Protein AF-A0A2M7WIY9-F1 (afdb_monomer)

pLDDT: mean 83.33, std 18.47, range [34.03, 97.88]

Mean predicted aligned error: 9.85 Å

Solvent-accessible surface area (backbone atoms only — not comparable to full-atom values): 4616 Å² total; per-residue (Å²): 130,91,67,78,84,70,76,49,65,69,55,37,50,53,51,36,52,53,37,52,56,50,64,68,39,92,82,56,47,74,73,53,44,53,52,42,48,57,49,36,55,50,33,50,53,51,46,51,50,53,51,51,54,50,52,51,51,51,53,52,54,54,54,74,70,64,83,77,77,86,78,73,82,82,80,129

Sequence (76 aa):
MNEREELSFEEGLRRLEEVVDRLSSEEVSLKESFRLYEEGAKLIQFCSKLLTEFEGKVKQLSKNQGDGFTTEPFEK

Nearest PDB structures (foldseek):
  6dkm-assembly1_A  TM=9.289E-01  e=1.134E+00  synthetic construct
  6zkb-assembly1_K  TM=8.374E-01  e=2.787E+00  Ovis aries
  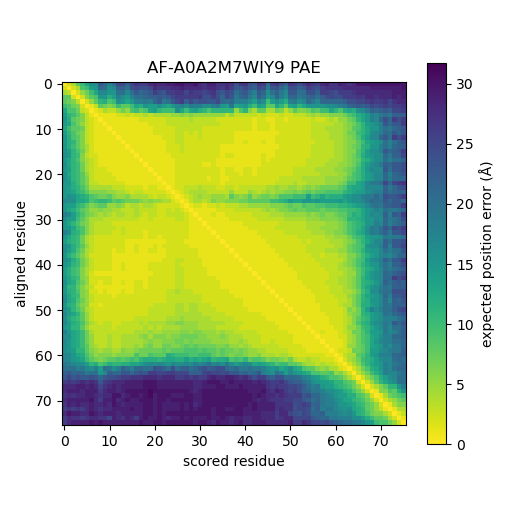6zke-assembly1_K  TM=7.334E-01  e=2.972E+00  Ovis aries
  5u0p-assembly1_V  TM=6.059E-01  e=2.156E+00  Schizosaccharomyces pombe
  8oir-assembly1_Aa  TM=5.787E-01  e=2.156E+00  Homo sapiens

Foldseek 3Di:
DDDPCPDDLVRLVVLLVVLVVQLPDPPQDPVNNVVSVVSNVVSVVVNVVVVVVVVVVVVVVVVVVPPPDDPDPPDD

Structure (mmCIF, N/CA/C/O backbone):
data_AF-A0A2M7WIY9-F1
#
_entry.id   AF-A0A2M7WIY9-F1
#
loop_
_atom_site.group_PDB
_atom_site.id
_atom_site.type_symbol
_atom_site.label_atom_id
_atom_site.label_alt_id
_atom_site.label_comp_id
_atom_site.label_asym_id
_atom_site.label_entity_id
_atom_site.label_seq_id
_atom_site.pdbx_PDB_ins_code
_atom_site.Cartn_x
_atom_site.Cartn_y
_atom_site.Cartn_z
_atom_site.occupancy
_atom_site.B_iso_or_equiv
_atom_site.auth_seq_id
_atom_site.auth_comp_id
_atom_site.auth_asym_id
_atom_site.auth_atom_id
_atom_site.pdbx_PDB_model_num
ATOM 1 N N . MET A 1 1 ? 6.260 -27.318 -6.252 1.00 34.03 1 MET A N 1
ATOM 2 C CA . MET A 1 1 ? 7.472 -26.569 -5.861 1.00 34.03 1 MET A CA 1
ATOM 3 C C . MET A 1 1 ? 6.981 -25.358 -5.102 1.00 34.03 1 MET A C 1
ATOM 5 O O . MET A 1 1 ? 6.140 -24.655 -5.633 1.00 34.03 1 MET A O 1
ATOM 9 N N . ASN A 1 2 ? 7.385 -25.205 -3.841 1.00 41.94 2 ASN A N 1
ATOM 10 C CA . ASN A 1 2 ? 6.978 -24.073 -3.009 1.00 41.94 2 ASN A CA 1
ATOM 11 C C . ASN A 1 2 ? 7.778 -22.843 -3.438 1.00 41.94 2 ASN A C 1
ATOM 13 O O . ASN A 1 2 ? 8.848 -22.572 -2.892 1.00 41.94 2 ASN A O 1
ATOM 17 N N . GLU A 1 3 ? 7.275 -22.136 -4.441 1.00 41.69 3 GLU A N 1
ATOM 18 C CA . GLU A 1 3 ? 7.593 -20.728 -4.625 1.00 41.69 3 GLU A CA 1
ATOM 19 C C . GLU A 1 3 ? 6.824 -19.997 -3.528 1.00 41.69 3 GLU A C 1
ATOM 21 O O . GLU A 1 3 ? 5.618 -20.178 -3.375 1.00 41.69 3 GLU A O 1
ATOM 26 N N . ARG A 1 4 ? 7.531 -19.259 -2.668 1.00 43.03 4 ARG A N 1
ATOM 27 C CA . ARG A 1 4 ? 6.862 -18.284 -1.805 1.00 43.03 4 ARG A CA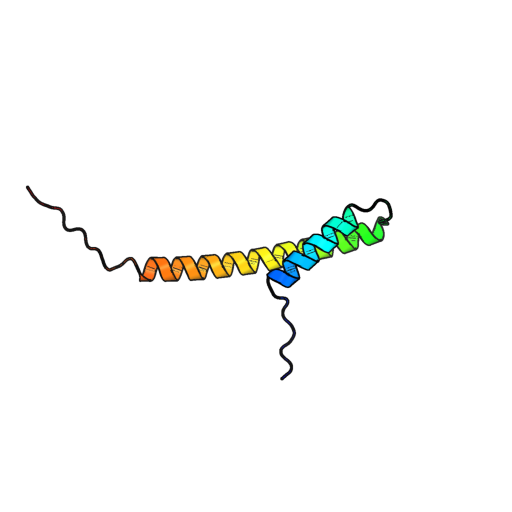 1
ATOM 28 C C . ARG A 1 4 ? 6.047 -17.413 -2.754 1.00 43.03 4 ARG A C 1
ATOM 30 O O . ARG A 1 4 ? 6.650 -16.855 -3.662 1.00 43.03 4 ARG A O 1
ATOM 37 N N . GLU A 1 5 ? 4.729 -17.379 -2.583 1.00 50.34 5 GLU A N 1
ATOM 38 C CA . GLU A 1 5 ? 3.827 -16.529 -3.361 1.00 50.34 5 GLU A CA 1
ATOM 39 C C . GLU A 1 5 ? 4.235 -15.070 -3.113 1.00 50.34 5 GLU A C 1
ATOM 41 O O . GLU A 1 5 ? 3.763 -14.412 -2.186 1.00 50.34 5 GLU A O 1
ATOM 46 N N . GLU A 1 6 ? 5.222 -14.582 -3.866 1.00 62.50 6 GLU A N 1
ATOM 47 C CA . GLU A 1 6 ? 5.425 -13.153 -4.017 1.00 62.50 6 GLU A CA 1
ATOM 48 C C . GLU A 1 6 ? 4.167 -12.646 -4.710 1.00 62.50 6 GLU A C 1
ATOM 50 O O . GLU A 1 6 ? 3.838 -13.113 -5.800 1.00 62.50 6 GLU A O 1
ATOM 55 N N . LEU A 1 7 ? 3.442 -11.742 -4.043 1.00 75.75 7 LEU A N 1
ATOM 56 C CA . LEU A 1 7 ? 2.299 -11.070 -4.652 1.00 75.75 7 LEU A CA 1
ATOM 57 C C . LEU A 1 7 ? 2.706 -10.551 -6.035 1.00 75.75 7 LEU A C 1
ATOM 59 O O . LEU A 1 7 ? 3.778 -9.971 -6.189 1.00 75.75 7 LEU A O 1
ATOM 63 N N . SER A 1 8 ? 1.851 -10.727 -7.032 1.00 92.12 8 SER A N 1
ATOM 64 C CA . SER A 1 8 ? 1.982 -10.038 -8.316 1.00 92.12 8 SER A CA 1
ATOM 65 C C . SER A 1 8 ? 1.616 -8.555 -8.186 1.00 92.12 8 SER A C 1
ATOM 67 O O . SER A 1 8 ? 1.024 -8.117 -7.192 1.00 92.12 8 SER A O 1
ATOM 69 N N . PHE A 1 9 ? 1.948 -7.759 -9.207 1.00 92.44 9 PHE A N 1
ATOM 70 C CA . PHE A 1 9 ? 1.524 -6.358 -9.273 1.00 92.44 9 PHE A CA 1
ATOM 71 C C . PHE A 1 9 ? -0.005 -6.243 -9.215 1.00 92.44 9 PHE A C 1
ATOM 73 O O . PHE A 1 9 ? -0.541 -5.446 -8.449 1.00 92.44 9 PHE A O 1
ATOM 80 N N . GLU A 1 10 ? -0.703 -7.072 -9.991 1.00 94.38 10 GLU A N 1
ATOM 81 C CA . GLU A 1 10 ? -2.158 -7.088 -10.100 1.00 94.38 10 GLU A CA 1
ATOM 82 C C . GLU A 1 10 ? -2.823 -7.478 -8.778 1.00 94.38 10 GLU A C 1
ATOM 84 O O . GLU A 1 10 ? -3.847 -6.905 -8.410 1.00 94.38 10 GLU A O 1
ATOM 89 N N . GLU A 1 11 ? -2.250 -8.431 -8.041 1.00 94.81 11 GLU A N 1
ATOM 90 C CA . GLU A 1 11 ? -2.736 -8.795 -6.707 1.00 94.81 11 GLU A CA 1
ATOM 91 C C . GLU A 1 11 ? -2.478 -7.681 -5.692 1.00 94.81 11 GLU A C 1
ATOM 93 O O . GLU A 1 11 ? -3.367 -7.361 -4.901 1.00 94.81 11 GLU A O 1
ATOM 98 N N . GLY A 1 12 ? -1.298 -7.052 -5.734 1.00 95.50 12 GLY A N 1
ATOM 99 C CA . GLY A 1 12 ? -0.963 -5.928 -4.859 1.00 95.50 12 GLY A CA 1
ATOM 100 C C . GLY A 1 12 ? -1.882 -4.727 -5.083 1.00 95.50 12 GLY A C 1
ATOM 101 O O . GLY A 1 12 ? -2.351 -4.118 -4.120 1.00 95.50 12 GLY A O 1
ATOM 102 N N . LEU A 1 13 ? -2.192 -4.429 -6.346 1.00 95.88 13 LEU A N 1
ATOM 103 C CA . LEU A 1 13 ? -3.113 -3.363 -6.725 1.00 95.88 13 LEU A CA 1
ATOM 104 C C . LEU A 1 13 ? -4.549 -3.677 -6.298 1.00 95.88 13 LEU A C 1
ATOM 106 O O . LEU A 1 13 ? -5.181 -2.847 -5.652 1.00 95.88 13 LEU A O 1
ATOM 110 N N . ARG A 1 14 ? -5.035 -4.894 -6.570 1.00 97.25 14 ARG A N 1
ATOM 111 C CA . ARG A 1 14 ? -6.379 -5.329 -6.155 1.00 97.25 14 ARG A CA 1
ATOM 112 C C . ARG A 1 14 ? -6.543 -5.262 -4.638 1.00 97.25 14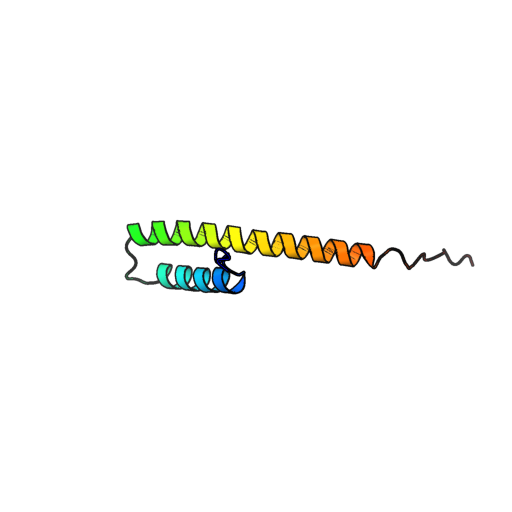 ARG A C 1
ATOM 114 O O . ARG A 1 14 ? -7.554 -4.785 -4.135 1.00 97.25 14 ARG A O 1
ATOM 121 N N . ARG A 1 15 ? -5.520 -5.685 -3.892 1.00 97.12 15 ARG A N 1
ATOM 122 C CA . ARG A 1 15 ? -5.533 -5.590 -2.432 1.00 97.12 15 ARG A CA 1
ATOM 123 C C . ARG A 1 15 ? -5.534 -4.138 -1.952 1.00 97.12 15 ARG A C 1
ATOM 125 O O . ARG A 1 15 ? -6.190 -3.827 -0.962 1.00 97.12 15 ARG A O 1
ATOM 132 N N . LEU A 1 16 ? -4.812 -3.251 -2.636 1.00 97.44 16 LEU A N 1
ATOM 133 C CA . LEU A 1 16 ? -4.804 -1.826 -2.315 1.00 97.44 16 LEU A CA 1
ATOM 134 C C . LEU A 1 16 ? -6.188 -1.197 -2.534 1.00 97.44 16 LEU A C 1
ATOM 136 O O . LEU A 1 16 ? -6.626 -0.421 -1.688 1.00 97.44 16 LEU A O 1
ATOM 140 N N . GLU A 1 17 ? -6.886 -1.564 -3.610 1.00 97.38 17 GLU A N 1
ATOM 141 C CA . GLU A 1 17 ? -8.272 -1.146 -3.868 1.00 97.38 17 GLU A CA 1
ATOM 142 C C . GLU A 1 17 ? -9.203 -1.592 -2.730 1.00 97.38 17 GLU A C 1
ATOM 144 O O . GLU A 1 17 ? -9.893 -0.762 -2.143 1.00 97.38 17 GLU A O 1
ATOM 149 N N . GLU A 1 18 ? -9.132 -2.862 -2.313 1.00 97.38 18 GLU A N 1
ATOM 150 C CA . GLU A 1 18 ? -9.908 -3.371 -1.170 1.00 97.38 18 GLU A CA 1
ATOM 151 C C . GLU A 1 18 ? -9.622 -2.608 0.134 1.00 97.38 18 GLU A C 1
ATOM 153 O O . GLU A 1 18 ? -10.526 -2.358 0.936 1.00 97.38 18 GLU A O 1
ATOM 158 N N . VAL A 1 19 ? -8.355 -2.258 0.378 1.00 97.44 19 VAL A N 1
ATOM 159 C CA . VAL A 1 19 ? -7.945 -1.479 1.555 1.00 97.44 19 VAL A CA 1
ATOM 160 C C . VAL A 1 19 ? -8.559 -0.080 1.517 1.00 97.44 19 VAL A C 1
ATOM 162 O O . VAL A 1 19 ? -9.066 0.383 2.542 1.00 97.44 19 VAL A O 1
ATOM 165 N N . VAL A 1 20 ? -8.539 0.583 0.357 1.00 96.62 20 VAL A N 1
ATOM 166 C CA . VAL A 1 20 ? -9.141 1.911 0.163 1.00 96.62 20 VAL A CA 1
ATOM 167 C C 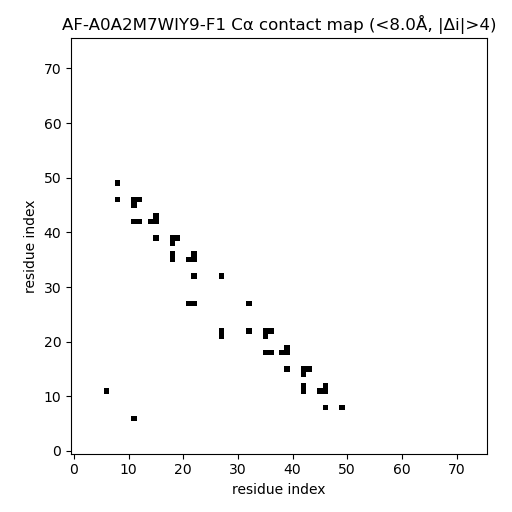. VAL A 1 20 ? -10.652 1.855 0.364 1.00 96.62 20 VAL A C 1
ATOM 169 O O . VAL A 1 20 ? -11.189 2.655 1.135 1.00 96.62 20 VAL A O 1
ATOM 172 N N . ASP A 1 21 ? -11.321 0.872 -0.235 1.00 96.31 21 ASP A N 1
ATOM 173 C CA . ASP A 1 21 ? -12.762 0.672 -0.073 1.00 96.31 21 ASP A CA 1
ATOM 174 C C . ASP A 1 21 ? -13.119 0.474 1.403 1.00 96.31 21 ASP A C 1
ATOM 176 O O . ASP A 1 21 ? -14.039 1.108 1.927 1.00 96.31 21 ASP A O 1
ATOM 180 N N . ARG A 1 22 ? -12.336 -0.335 2.128 1.00 95.50 22 ARG A N 1
ATOM 181 C CA . ARG A 1 22 ? -12.585 -0.600 3.550 1.00 95.50 22 ARG A CA 1
ATOM 182 C C . ARG A 1 22 ? -12.293 0.603 4.444 1.00 95.50 22 ARG A C 1
ATOM 184 O O . ARG A 1 22 ? -13.005 0.802 5.424 1.00 95.50 22 ARG A O 1
ATOM 191 N N . LEU A 1 23 ? -11.296 1.422 4.107 1.00 94.62 23 LEU A N 1
ATOM 192 C CA . LEU A 1 23 ? -11.025 2.696 4.787 1.00 94.62 23 LEU A CA 1
ATOM 193 C C . LEU A 1 23 ? -12.125 3.738 4.560 1.00 94.62 23 LEU A C 1
ATOM 195 O O . LEU A 1 23 ? -12.306 4.608 5.408 1.00 94.62 23 LEU A O 1
ATOM 199 N N . SER A 1 24 ? -12.846 3.654 3.440 1.00 91.00 24 SER A N 1
ATOM 200 C CA . SER A 1 24 ? -13.958 4.556 3.119 1.00 91.00 24 SER A CA 1
ATOM 201 C C . SER A 1 24 ? -15.277 4.185 3.812 1.00 91.00 24 SER A C 1
ATOM 203 O O . SER A 1 24 ? -16.216 4.977 3.816 1.00 91.00 24 SER A O 1
ATOM 205 N N . SER A 1 25 ? -15.348 2.994 4.415 1.00 93.69 25 SER A N 1
ATOM 206 C CA . SER A 1 25 ? -16.539 2.504 5.107 1.00 93.69 25 SER A CA 1
ATOM 207 C C . SER A 1 25 ? -16.782 3.237 6.428 1.00 93.69 25 SER A C 1
ATOM 209 O O . SER A 1 25 ? -15.882 3.367 7.256 1.00 93.69 25 SER A O 1
ATOM 211 N N . GLU A 1 26 ? -18.033 3.631 6.675 1.00 86.69 26 GLU A N 1
ATOM 212 C CA . GLU A 1 26 ? -18.470 4.273 7.925 1.00 86.69 26 GLU A CA 1
ATOM 213 C C . GLU A 1 26 ? -18.320 3.368 9.166 1.00 86.69 26 GLU A C 1
ATOM 215 O O . GLU A 1 26 ? -18.292 3.859 10.294 1.00 86.69 26 GLU A O 1
ATOM 220 N N . GLU A 1 27 ? -18.186 2.051 8.977 1.00 91.06 27 GLU A N 1
ATOM 221 C CA . GLU A 1 27 ? -18.063 1.065 10.060 1.00 91.06 27 GLU A CA 1
ATOM 222 C C . GLU A 1 27 ? -16.607 0.801 10.489 1.00 91.06 27 GLU A C 1
ATOM 224 O O . GLU A 1 27 ? -16.350 0.013 11.408 1.00 91.06 27 GLU A O 1
ATOM 229 N N . VAL A 1 28 ? -15.622 1.439 9.843 1.00 92.75 28 VAL A N 1
ATOM 230 C CA . VAL A 1 28 ? -14.212 1.179 10.140 1.00 92.75 28 VAL A CA 1
ATOM 231 C C . VAL A 1 28 ? -13.813 1.789 11.490 1.00 92.75 28 VAL A C 1
ATOM 233 O O . VAL A 1 28 ? -13.849 2.996 11.719 1.00 92.75 28 VAL A O 1
ATOM 236 N N . SER A 1 29 ? -13.410 0.937 12.432 1.00 95.56 29 SER A N 1
ATOM 237 C CA . SER A 1 29 ? -12.908 1.410 13.728 1.00 95.56 29 SER A CA 1
ATOM 238 C C . SER A 1 29 ? -11.531 2.065 13.585 1.00 95.56 29 SER A C 1
ATOM 2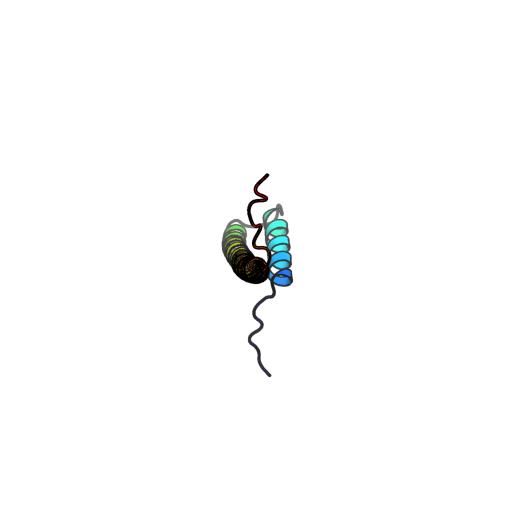40 O O . SER A 1 29 ? -10.711 1.595 12.802 1.00 95.56 29 SER A O 1
ATOM 242 N N . LEU A 1 30 ? -11.205 3.049 14.431 1.00 92.50 30 LEU A N 1
ATOM 243 C CA . LEU A 1 30 ? -9.905 3.745 14.419 1.00 92.50 30 LEU A CA 1
ATOM 244 C C . LEU A 1 30 ? -8.692 2.795 14.426 1.00 92.50 30 LEU A C 1
ATOM 246 O O . LEU A 1 30 ? -7.704 3.015 13.727 1.00 92.50 30 LEU A O 1
ATOM 250 N N . LYS A 1 31 ? -8.762 1.722 15.223 1.00 94.25 31 LYS A N 1
ATOM 251 C CA . LYS A 1 31 ? -7.694 0.715 15.309 1.00 94.25 31 LYS A CA 1
ATOM 252 C C . LYS A 1 31 ? -7.528 -0.043 13.993 1.00 94.25 31 LYS A C 1
ATOM 254 O O . LYS A 1 31 ? -6.407 -0.372 13.613 1.00 94.25 31 LYS A O 1
ATOM 259 N N . GLU A 1 32 ? -8.638 -0.333 13.326 1.00 94.69 32 GLU A N 1
ATOM 260 C CA . GLU A 1 32 ? -8.637 -0.994 12.028 1.00 94.69 32 GLU A CA 1
ATOM 261 C C . GLU A 1 32 ? -8.162 -0.045 10.925 1.00 94.69 32 GLU A C 1
ATOM 263 O O . GLU A 1 32 ? -7.340 -0.447 10.107 1.00 94.69 32 GLU A O 1
ATOM 268 N N . SER A 1 33 ? -8.557 1.232 10.967 1.00 95.31 33 SER A N 1
ATOM 269 C CA . SER A 1 33 ? -8.058 2.262 10.049 1.00 95.31 33 SER A CA 1
ATOM 270 C C . SER A 1 33 ? -6.534 2.364 10.088 1.00 95.31 33 SER A C 1
ATOM 272 O O . SER A 1 33 ? -5.896 2.466 9.046 1.00 95.31 33 SER A O 1
ATOM 274 N N . PHE A 1 34 ? -5.933 2.278 11.279 1.00 96.19 34 PHE A N 1
ATOM 275 C CA . PHE A 1 34 ? -4.477 2.325 11.427 1.00 96.19 34 PHE A CA 1
ATOM 276 C C . PHE A 1 34 ? -3.788 1.117 10.776 1.00 96.19 34 PHE A C 1
ATOM 278 O O . PHE A 1 34 ? -2.779 1.266 10.091 1.00 96.19 34 PHE A O 1
ATOM 285 N N . ARG A 1 35 ? -4.359 -0.083 10.941 1.00 97.44 35 ARG A N 1
ATOM 286 C CA . ARG A 1 35 ? -3.843 -1.312 10.315 1.00 97.44 35 ARG A CA 1
ATOM 287 C C . ARG A 1 35 ? -3.961 -1.270 8.797 1.00 97.44 35 ARG A C 1
ATOM 289 O O . ARG A 1 35 ? -2.995 -1.578 8.107 1.00 97.44 35 ARG A O 1
ATOM 296 N N . LEU A 1 36 ? -5.126 -0.864 8.297 1.00 97.75 36 LEU A N 1
ATOM 297 C CA . LEU A 1 36 ? -5.387 -0.718 6.868 1.00 97.75 36 LEU A CA 1
ATOM 298 C C . LEU A 1 36 ? -4.478 0.340 6.240 1.00 97.75 36 LEU A C 1
ATOM 300 O O . LEU A 1 36 ? -3.968 0.133 5.146 1.00 97.75 36 LEU A O 1
ATOM 304 N N . TYR A 1 37 ? -4.202 1.437 6.947 1.00 96.56 37 TYR A N 1
ATOM 305 C CA . TYR A 1 37 ? -3.248 2.445 6.492 1.00 96.56 37 TYR A CA 1
ATOM 306 C C . TYR A 1 37 ? -1.826 1.880 6.362 1.00 96.56 37 TYR A C 1
ATOM 308 O O . TYR A 1 37 ? -1.185 2.061 5.326 1.00 96.56 37 TYR A O 1
ATOM 316 N N . GLU A 1 38 ? -1.329 1.169 7.381 1.00 97.88 38 GLU A N 1
ATOM 317 C CA . GLU A 1 38 ? -0.008 0.527 7.315 1.00 97.88 38 GLU A CA 1
ATOM 318 C C . GLU A 1 38 ? 0.082 -0.503 6.184 1.00 97.88 38 GLU A C 1
ATOM 320 O O . GLU A 1 38 ? 1.111 -0.606 5.513 1.00 97.88 38 GLU A O 1
ATOM 325 N N . GLU A 1 39 ? -0.985 -1.274 5.977 1.00 97.56 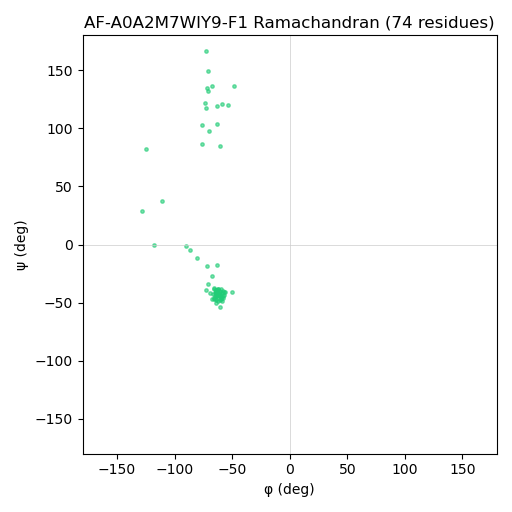39 GLU A N 1
ATOM 326 C CA . GLU A 1 39 ? -1.087 -2.229 4.878 1.00 97.56 39 GLU A CA 1
ATOM 327 C C . GLU A 1 39 ? -1.061 -1.516 3.519 1.00 97.56 39 GLU A C 1
ATOM 329 O O . GLU A 1 39 ? -0.225 -1.837 2.672 1.00 97.56 39 GLU A O 1
ATOM 334 N N . GLY A 1 40 ? -1.899 -0.494 3.337 1.00 97.44 40 GLY A N 1
ATOM 335 C CA . GLY A 1 40 ? -1.954 0.312 2.119 1.00 97.44 40 GLY A CA 1
ATOM 336 C C . GLY A 1 40 ? -0.610 0.959 1.785 1.00 97.44 40 GLY A C 1
ATOM 337 O O . GLY A 1 40 ? -0.155 0.883 0.646 1.00 97.44 40 GLY A O 1
ATOM 338 N N . ALA A 1 41 ? 0.091 1.512 2.780 1.00 97.56 41 ALA A N 1
ATOM 339 C CA . ALA A 1 41 ? 1.418 2.096 2.588 1.00 97.56 41 ALA A CA 1
ATOM 340 C C . ALA A 1 41 ? 2.443 1.068 2.071 1.00 97.56 41 ALA A C 1
ATOM 342 O O . ALA A 1 41 ? 3.229 1.371 1.168 1.00 97.56 41 ALA A O 1
ATOM 343 N N . LYS A 1 42 ? 2.408 -0.165 2.595 1.00 97.62 42 LYS A N 1
ATOM 344 C CA . LYS A 1 42 ? 3.271 -1.261 2.123 1.00 97.62 42 LYS A CA 1
ATOM 345 C C . LYS A 1 42 ? 2.926 -1.676 0.695 1.00 97.62 42 LYS A C 1
ATOM 347 O O . LYS A 1 42 ? 3.838 -1.874 -0.105 1.00 97.62 42 LYS A O 1
ATOM 352 N N . LEU A 1 43 ? 1.638 -1.770 0.361 1.00 97.69 43 LEU A N 1
ATOM 353 C CA . LEU A 1 43 ? 1.175 -2.114 -0.988 1.00 97.69 43 LEU A CA 1
ATOM 354 C C . LEU A 1 43 ? 1.570 -1.046 -2.015 1.00 97.69 43 LEU A C 1
ATOM 356 O O . LEU A 1 43 ? 2.056 -1.388 -3.092 1.00 97.69 43 LEU A O 1
ATOM 360 N N . ILE A 1 44 ? 1.458 0.240 -1.665 1.00 97.31 44 ILE A N 1
ATOM 361 C CA . ILE A 1 44 ? 1.916 1.355 -2.510 1.00 97.31 44 ILE A CA 1
ATOM 362 C C . ILE A 1 44 ? 3.421 1.253 -2.763 1.00 97.31 44 ILE A C 1
ATOM 364 O O . ILE A 1 44 ? 3.866 1.357 -3.910 1.00 97.31 44 ILE A O 1
ATOM 368 N N . GLN A 1 45 ? 4.212 1.032 -1.708 1.00 97.38 45 GLN A N 1
ATOM 369 C CA . GLN A 1 45 ? 5.662 0.888 -1.830 1.00 97.38 45 GLN A CA 1
ATOM 370 C C . GLN A 1 45 ? 6.028 -0.305 -2.722 1.00 97.38 45 GLN A C 1
ATOM 372 O O . GLN A 1 45 ? 6.909 -0.196 -3.577 1.00 97.38 45 GLN A O 1
ATOM 377 N N . PHE A 1 46 ? 5.336 -1.427 -2.538 1.00 95.44 46 PHE A N 1
ATOM 378 C CA . PHE A 1 46 ? 5.509 -2.636 -3.327 1.00 95.44 46 PHE A CA 1
ATOM 379 C C . PHE A 1 46 ? 5.214 -2.400 -4.819 1.00 95.44 46 PHE A C 1
ATOM 381 O O . PHE A 1 46 ? 6.089 -2.621 -5.659 1.00 95.44 46 PHE A O 1
ATOM 388 N N . CYS A 1 47 ? 4.034 -1.863 -5.147 1.00 95.31 47 CYS A N 1
ATOM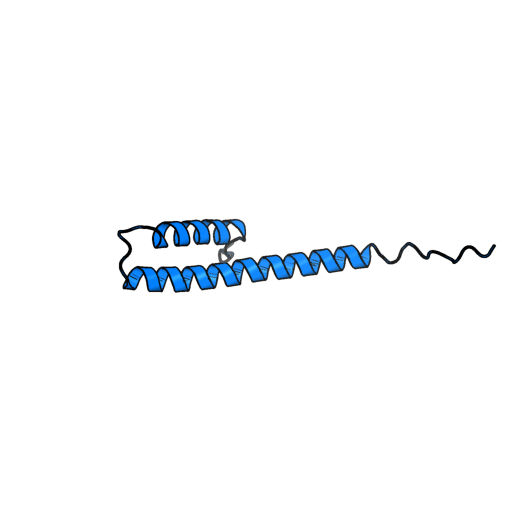 389 C CA . CYS A 1 47 ? 3.631 -1.595 -6.530 1.00 95.31 47 CYS A CA 1
ATOM 390 C C . CYS A 1 47 ? 4.574 -0.591 -7.210 1.00 95.31 47 CYS A C 1
ATOM 392 O O . CYS A 1 47 ? 5.010 -0.803 -8.341 1.00 95.31 47 CYS A O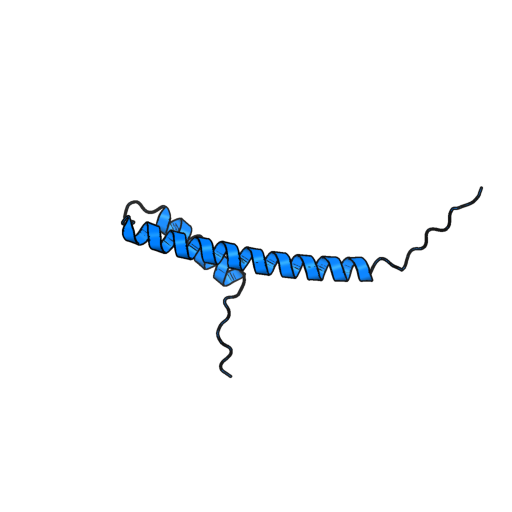 1
ATOM 394 N N . SER A 1 48 ? 4.954 0.475 -6.496 1.00 96.19 48 SER A N 1
ATOM 395 C CA . SER A 1 48 ? 5.874 1.498 -7.012 1.00 96.19 48 SER A CA 1
ATOM 396 C C . SER A 1 48 ? 7.254 0.924 -7.329 1.00 96.19 48 SER A C 1
ATOM 398 O O . SER A 1 48 ? 7.870 1.290 -8.334 1.00 96.19 48 SER A O 1
ATOM 400 N N . LYS A 1 49 ? 7.747 0.001 -6.494 1.00 95.81 49 LYS A N 1
ATOM 401 C CA . LYS A 1 49 ? 9.027 -0.672 -6.721 1.00 95.81 49 LYS A CA 1
ATOM 402 C C . LYS A 1 49 ? 8.990 -1.513 -7.998 1.00 95.81 49 LYS A C 1
ATOM 404 O O . LYS A 1 49 ? 9.887 -1.372 -8.825 1.00 95.81 49 LYS A O 1
ATOM 409 N N . LEU A 1 50 ? 7.946 -2.320 -8.189 1.00 93.12 50 LEU A N 1
ATOM 410 C CA . LEU A 1 50 ? 7.786 -3.135 -9.399 1.00 93.12 50 LEU A CA 1
ATOM 411 C C . LEU A 1 50 ? 7.723 -2.284 -10.670 1.00 93.12 50 LEU A C 1
ATOM 413 O O . LEU A 1 50 ? 8.416 -2.582 -11.644 1.00 93.12 50 LEU A O 1
ATOM 417 N N . LEU A 1 51 ? 6.949 -1.194 -10.649 1.00 94.81 51 LEU A N 1
ATOM 418 C CA . LEU A 1 51 ? 6.867 -0.267 -11.780 1.00 94.81 51 LEU A CA 1
ATOM 419 C C . LEU A 1 51 ? 8.228 0.366 -12.087 1.00 94.81 51 LEU A C 1
ATOM 421 O O . LEU A 1 51 ? 8.648 0.385 -13.240 1.00 94.81 51 LEU A O 1
ATOM 425 N N . THR A 1 52 ? 8.961 0.798 -11.058 1.00 95.25 52 THR A N 1
ATOM 426 C CA . THR A 1 52 ? 10.305 1.378 -11.218 1.00 95.25 52 THR A CA 1
ATOM 427 C C . THR A 1 52 ? 11.281 0.382 -11.849 1.00 95.25 52 THR A C 1
ATOM 429 O O . THR A 1 52 ? 12.048 0.733 -12.749 1.00 95.25 52 THR A O 1
ATOM 432 N N . GLU A 1 53 ? 11.257 -0.876 -11.405 1.00 92.88 53 GLU A N 1
ATOM 433 C CA . GLU A 1 53 ? 12.090 -1.937 -11.978 1.00 92.88 53 GLU A CA 1
ATOM 434 C C . GLU A 1 53 ? 11.731 -2.211 -13.442 1.00 92.88 53 GLU A C 1
ATOM 436 O O . GLU A 1 53 ? 12.622 -2.360 -14.286 1.00 92.88 53 GLU A O 1
ATOM 441 N N . PHE A 1 54 ? 10.436 -2.242 -13.762 1.00 91.56 54 PHE A N 1
ATOM 442 C CA . PHE A 1 54 ? 9.962 -2.441 -15.126 1.00 91.56 54 PHE A CA 1
ATOM 443 C C . PHE A 1 54 ? 10.353 -1.276 -16.044 1.00 91.56 54 PHE A C 1
ATOM 445 O O . PHE A 1 54 ? 10.919 -1.500 -17.115 1.00 91.56 54 PHE A O 1
ATOM 452 N N . GLU A 1 55 ? 10.157 -0.032 -15.604 1.00 91.94 55 GLU A N 1
ATOM 453 C CA . GLU A 1 55 ? 10.609 1.159 -16.326 1.00 91.94 55 GLU A CA 1
ATOM 454 C C . GLU A 1 55 ? 12.118 1.140 -16.588 1.00 91.94 55 GLU A C 1
ATOM 456 O O . GLU A 1 55 ? 12.569 1.513 -17.674 1.00 91.94 55 GLU A O 1
ATOM 461 N N . GLY A 1 56 ? 12.913 0.698 -15.607 1.00 93.44 56 GLY A N 1
ATOM 462 C CA . GLY A 1 56 ? 14.357 0.534 -15.755 1.00 93.44 56 GLY A CA 1
ATOM 463 C C . GLY A 1 56 ? 14.715 -0.446 -16.873 1.00 93.44 56 GLY A C 1
ATOM 464 O O . GLY A 1 56 ? 15.541 -0.125 -17.732 1.00 93.44 56 GLY A O 1
ATOM 465 N N . LYS A 1 57 ? 14.045 -1.604 -16.911 1.00 89.50 57 LYS A N 1
ATOM 466 C CA . LYS A 1 57 ? 14.220 -2.613 -17.968 1.00 89.50 57 LYS A CA 1
ATOM 467 C C . LYS A 1 57 ? 13.814 -2.071 -19.340 1.00 89.50 57 LYS A C 1
ATOM 469 O O . LYS A 1 57 ? 14.569 -2.226 -20.297 1.00 89.50 57 LYS A O 1
ATOM 474 N N . VAL A 1 58 ? 12.678 -1.376 -19.438 1.00 90.31 58 VAL A N 1
ATOM 475 C CA . VAL A 1 58 ? 12.229 -0.740 -20.691 1.00 90.31 58 VAL A CA 1
ATOM 476 C C . VAL A 1 58 ? 13.257 0.280 -21.182 1.00 90.31 58 VAL A C 1
ATOM 478 O O . VAL A 1 58 ? 13.667 0.225 -22.339 1.00 90.31 58 VAL A O 1
ATOM 481 N N . LYS A 1 59 ? 13.755 1.158 -20.301 1.00 87.88 59 LYS A N 1
ATOM 482 C CA . LYS A 1 59 ? 14.789 2.150 -20.647 1.00 87.88 59 LYS A CA 1
ATOM 483 C C . LYS A 1 59 ? 16.083 1.496 -21.140 1.00 87.88 59 LYS A C 1
ATOM 485 O O . LYS A 1 59 ? 16.704 2.021 -22.062 1.00 87.88 59 LYS A O 1
ATOM 490 N N . GLN A 1 60 ? 16.499 0.372 -20.553 1.00 86.25 60 GLN A N 1
ATOM 491 C CA . GLN A 1 60 ? 17.663 -0.387 -21.029 1.00 86.25 60 GLN A CA 1
ATOM 492 C C . GLN A 1 60 ? 17.432 -0.964 -22.431 1.00 86.25 60 GLN A C 1
ATOM 494 O O . GLN A 1 60 ? 18.295 -0.825 -23.294 1.00 86.25 60 GLN A O 1
ATOM 499 N N . LEU A 1 61 ? 16.256 -1.542 -22.688 1.00 81.62 61 LEU A N 1
ATOM 500 C CA . LEU A 1 61 ? 15.901 -2.057 -24.013 1.00 81.62 61 LEU A CA 1
ATOM 501 C C . LEU A 1 61 ? 15.853 -0.944 -25.069 1.00 81.62 61 LEU A C 1
ATOM 503 O O . LEU A 1 61 ? 16.409 -1.118 -26.150 1.00 81.62 61 LEU A O 1
ATOM 507 N N . SER A 1 62 ? 15.266 0.215 -24.752 1.00 77.00 62 SER A N 1
ATOM 508 C CA . SER A 1 62 ? 15.232 1.368 -25.662 1.00 77.00 62 SER A CA 1
ATOM 509 C C . SER A 1 62 ? 16.626 1.916 -25.977 1.00 77.00 62 SER A C 1
ATOM 511 O O . SER A 1 62 ? 16.892 2.255 -27.125 1.00 77.00 62 SER A O 1
ATOM 513 N N . LYS A 1 63 ? 17.536 1.973 -24.991 1.00 71.62 63 LYS A N 1
ATOM 514 C CA . LYS A 1 63 ? 18.936 2.374 -25.224 1.00 71.62 63 LYS A CA 1
ATOM 515 C C . LYS A 1 63 ? 19.672 1.387 -26.129 1.00 71.62 63 LYS A C 1
ATOM 517 O O . LYS A 1 63 ? 20.401 1.811 -27.013 1.00 71.62 63 LYS A O 1
ATOM 522 N N . ASN A 1 64 ? 19.426 0.090 -25.964 1.00 59.75 64 ASN A N 1
ATOM 523 C CA . ASN A 1 64 ? 20.059 -0.946 -26.783 1.00 59.75 64 ASN A CA 1
ATOM 524 C C . ASN A 1 64 ? 19.527 -0.987 -28.230 1.00 59.75 64 ASN A C 1
ATOM 526 O O . ASN A 1 64 ? 20.189 -1.540 -29.101 1.00 59.75 64 ASN A O 1
ATOM 530 N N . GLN A 1 65 ? 18.356 -0.400 -28.503 1.00 59.50 65 GLN A N 1
ATOM 531 C CA . GLN A 1 65 ? 17.851 -0.183 -29.868 1.00 59.50 65 GLN A CA 1
ATOM 532 C C . GLN A 1 65 ? 18.360 1.131 -30.495 1.00 59.50 65 GLN A C 1
ATOM 534 O O . GLN A 1 65 ? 18.093 1.398 -31.665 1.00 59.50 65 GLN A O 1
ATOM 539 N N . GLY A 1 66 ? 19.090 1.949 -29.731 1.00 58.12 66 GLY A N 1
ATOM 540 C CA . GLY A 1 66 ? 19.489 3.311 -30.076 1.00 58.12 66 GLY A CA 1
ATOM 541 C C . GLY A 1 66 ? 20.982 3.510 -30.335 1.00 58.12 66 GLY A C 1
ATOM 542 O O . GLY A 1 66 ? 21.487 4.562 -29.973 1.00 58.12 66 GLY A O 1
ATOM 543 N N . ASP A 1 67 ? 21.662 2.548 -30.967 1.00 52.84 67 ASP A N 1
ATOM 544 C CA . ASP A 1 67 ? 23.042 2.709 -31.476 1.00 52.84 67 ASP A CA 1
ATOM 545 C C . ASP A 1 67 ? 23.171 2.301 -32.965 1.00 52.84 67 ASP A C 1
ATOM 547 O O . ASP A 1 67 ? 24.213 1.851 -33.433 1.00 52.84 67 ASP A O 1
ATOM 551 N N . GLY A 1 68 ? 22.082 2.439 -33.735 1.00 50.84 68 GLY A N 1
ATOM 552 C CA . GLY A 1 68 ? 22.021 2.048 -35.154 1.00 50.84 68 GLY A CA 1
ATOM 553 C C . GLY A 1 68 ? 21.756 3.168 -36.165 1.00 50.84 68 GLY A C 1
ATOM 554 O O . GLY A 1 68 ? 21.705 2.885 -37.357 1.00 50.84 68 GLY A O 1
ATOM 555 N N . PHE A 1 69 ? 21.582 4.420 -35.736 1.00 54.16 69 PHE A N 1
ATOM 556 C CA . PHE A 1 69 ? 21.418 5.550 -36.657 1.00 54.16 69 PHE A CA 1
ATOM 557 C C . PHE A 1 69 ? 22.449 6.631 -36.354 1.00 54.16 69 PHE A C 1
ATOM 559 O O . PHE A 1 69 ? 22.167 7.630 -35.695 1.00 54.16 69 PHE A O 1
ATOM 566 N N . THR A 1 70 ? 23.659 6.438 -36.873 1.00 54.69 70 THR A N 1
ATOM 567 C CA . THR A 1 70 ? 24.556 7.550 -37.180 1.00 54.69 70 THR A CA 1
ATOM 568 C C . THR A 1 70 ? 23.894 8.394 -38.263 1.00 54.69 70 THR A C 1
ATOM 570 O O . THR A 1 70 ? 23.863 8.025 -39.434 1.00 54.69 70 THR A O 1
ATOM 573 N N . THR A 1 71 ? 23.331 9.537 -37.879 1.00 60.19 71 THR A N 1
ATOM 574 C CA . THR A 1 71 ? 23.058 10.600 -38.844 1.00 60.19 71 THR A CA 1
ATOM 575 C C . THR A 1 71 ? 24.387 11.277 -39.149 1.00 60.19 71 THR A C 1
ATOM 577 O O . THR A 1 71 ? 24.890 12.043 -38.325 1.00 60.19 71 THR A O 1
ATOM 580 N N . GLU A 1 72 ? 24.982 10.978 -40.301 1.00 56.41 72 GLU A N 1
ATOM 581 C CA . GLU A 1 72 ? 26.069 11.810 -40.814 1.00 56.41 72 GLU A CA 1
ATOM 582 C C . GLU A 1 72 ? 25.499 13.184 -41.207 1.00 56.41 72 GLU A C 1
ATOM 584 O O . GLU A 1 72 ? 24.4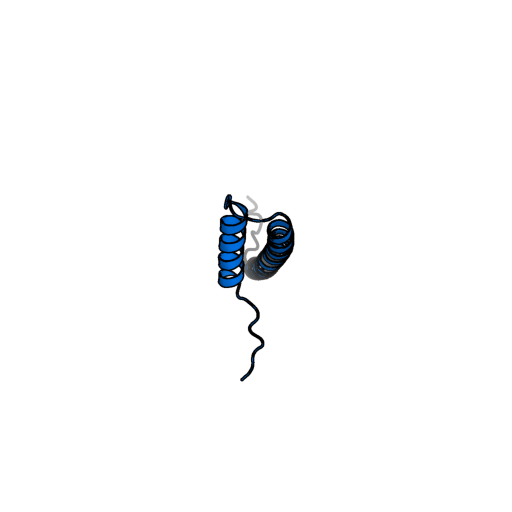13 13.249 -41.797 1.00 56.41 72 GLU A O 1
ATOM 589 N N . PRO A 1 73 ? 26.181 14.295 -40.869 1.00 58.34 73 PRO A N 1
ATOM 590 C CA . PRO A 1 73 ? 25.794 15.609 -41.355 1.00 58.34 73 PRO A CA 1
ATOM 591 C C . PRO A 1 73 ? 25.836 15.596 -42.883 1.00 58.34 73 PRO A C 1
ATOM 593 O O . PRO A 1 73 ? 26.877 15.334 -43.480 1.00 58.34 73 PRO A O 1
ATOM 596 N N . PHE A 1 74 ? 24.702 15.872 -43.521 1.00 59.19 74 PHE A N 1
ATOM 597 C CA . PHE A 1 74 ? 24.663 16.090 -44.960 1.00 59.19 74 PHE A CA 1
ATOM 598 C C . PHE A 1 74 ? 25.359 17.425 -45.253 1.00 59.19 74 PHE A C 1
ATOM 600 O O . PHE A 1 74 ? 24.763 18.490 -45.067 1.00 59.19 74 PHE A O 1
ATOM 607 N N . GLU A 1 75 ? 26.635 17.379 -45.638 1.00 59.44 75 GLU A N 1
ATOM 608 C CA . GLU A 1 75 ? 27.331 18.557 -46.156 1.00 59.44 75 GLU A CA 1
ATOM 609 C C . GLU A 1 75 ? 26.789 18.898 -47.549 1.00 59.44 75 GLU A C 1
ATOM 611 O O . GLU A 1 75 ? 26.571 18.022 -48.388 1.00 59.44 75 GLU A O 1
ATOM 616 N N . LYS A 1 76 ? 26.487 20.183 -47.738 1.00 52.59 76 LYS A N 1
ATOM 617 C CA . LYS A 1 76 ? 25.796 20.742 -48.902 1.00 52.59 76 LYS A CA 1
ATOM 618 C C . LYS A 1 76 ? 26.745 21.020 -50.062 1.00 52.59 76 LYS A C 1
ATOM 620 O O . LYS A 1 76 ? 27.858 21.516 -49.785 1.00 52.59 76 LYS A O 1
#

Radius of gyration: 21.77 Å; Cα contacts (8 Å, |Δi|>4): 24; chains: 1; bounding box: 46×47×64 Å

Secondary structure (DSSP, 8-state):
-----PPPHHHHHHHHHHHHHHHH-TT--HHHHHHHHHHHHHHHHHHHHHHHHHHHHHHHHHHHTSSS--------